Protein AF-A0A8I2FV67-F1 (afdb_monomer_lite)

Sequence (180 aa):
MTALKKFDLSVIESISKILGDTSEGFTGSEIGKLLSESRIPDPNPGITKWKRLFEALKQKQEIDDCSNNVCVFIQNAMNPARHFNKQEWFSSNRYKLNQVLSFEGLSLGEDGKLGRIQKASTLSEAAARASKLRDSLLNRNVHADVLKFCKEELLFDNYFHAVFEATKSVAEKIRRKTGL

Radius of gyration: 19.18 Å; chains: 1; bounding box: 47×25×59 Å

Foldseek 3Di:
DPFAADDDLVLQLLLLCLQLPPPLHDDLVVLVVLCVVLVFDQPPSPDRRSVSSSVRQVVVCVVVVGNVSVQVSQLSSLAVVVCVPPVVSSLVSQLSNQLSCLQSQWHQDPNSHIDGHHHDDDSLSSLLRSQSQLVVCVVVVNDVLLCVQCNRVSSVVNVVVSVVSSVVSVVVVCCVVVVD

pLDDT: mean 81.28, std 10.86, range [50.22, 93.44]

Secondary structure (DSSP, 8-state):
-PPPPPPPHHHHHHHHHHHT-TTTS--HHHHHHHHHHTT---S-TTS-HHHHHHHHHHHHHHHHSSSHHHHHHHHHHT-GGG-TT-HHHHHHHHHHHHHHHHHTTEEE-TTS-EEE-PPP-SHHHHHHHH-HHHHHHHHTT--HHHHHHTTTGGGTT-HHHHHHHHHHHHHHHHHHHHT-

Structure (mmCIF, N/CA/C/O backbone):
data_AF-A0A8I2FV67-F1
#
_entry.id   AF-A0A8I2FV67-F1
#
loop_
_atom_site.group_PDB
_atom_site.id
_atom_site.type_symbol
_atom_site.label_atom_id
_atom_site.label_alt_id
_atom_site.label_comp_id
_atom_site.label_asym_id
_atom_site.label_entity_id
_atom_site.label_seq_id
_atom_site.pdbx_PDB_ins_code
_atom_site.Cartn_x
_atom_site.Cartn_y
_atom_site.Cartn_z
_atom_site.occupancy
_atom_site.B_iso_or_equiv
_atom_site.auth_seq_id
_atom_site.auth_comp_id
_atom_site.auth_asym_id
_atom_site.auth_atom_id
_atom_site.pdbx_PDB_model_num
ATOM 1 N N . MET A 1 1 ? -9.205 -12.302 -17.567 1.00 50.22 1 MET A N 1
ATOM 2 C CA . MET A 1 1 ? -9.440 -11.412 -16.407 1.00 50.22 1 MET A CA 1
ATOM 3 C C . MET A 1 1 ? -10.201 -10.205 -16.908 1.00 50.22 1 MET A C 1
ATOM 5 O O . MET A 1 1 ? -9.776 -9.624 -17.896 1.00 50.22 1 MET A O 1
ATOM 9 N N . THR A 1 2 ? -11.331 -9.865 -16.298 1.00 61.84 2 THR A N 1
ATOM 10 C CA . THR A 1 2 ? -12.087 -8.658 -16.656 1.00 61.84 2 THR A CA 1
ATOM 11 C C . THR A 1 2 ? -11.211 -7.434 -16.399 1.00 61.84 2 THR A C 1
ATOM 13 O O . THR A 1 2 ? -10.615 -7.338 -15.327 1.00 61.84 2 THR A O 1
ATOM 16 N N . ALA A 1 3 ? -11.087 -6.532 -17.372 1.00 71.50 3 ALA A N 1
ATOM 17 C CA . ALA A 1 3 ? -10.296 -5.317 -17.211 1.00 71.50 3 ALA A CA 1
ATOM 18 C C . ALA A 1 3 ? -10.870 -4.462 -16.070 1.00 71.50 3 ALA A C 1
ATOM 20 O O . ALA A 1 3 ? -12.055 -4.120 -16.078 1.00 71.50 3 ALA A O 1
ATOM 21 N N . LEU A 1 4 ? -10.047 -4.149 -15.067 1.00 78.75 4 LEU A N 1
ATOM 22 C CA . LEU A 1 4 ? -10.392 -3.145 -14.069 1.00 78.75 4 LEU A CA 1
ATOM 23 C C . LEU A 1 4 ? -10.236 -1.753 -14.685 1.00 78.75 4 LEU A C 1
ATOM 25 O O . LEU A 1 4 ? -9.283 -1.490 -15.422 1.00 78.75 4 LEU A O 1
ATOM 29 N N . LYS A 1 5 ? -11.171 -0.855 -14.356 1.00 86.56 5 LYS A N 1
ATOM 30 C CA . LYS A 1 5 ? -11.101 0.552 -14.761 1.00 86.56 5 LYS A CA 1
ATOM 31 C C . LYS A 1 5 ? -9.766 1.147 -14.303 1.00 86.56 5 LYS A C 1
ATOM 33 O O . LYS A 1 5 ? -9.279 0.807 -13.223 1.00 86.56 5 LYS A O 1
ATOM 38 N N . LYS A 1 6 ? -9.192 2.033 -15.119 1.00 89.69 6 LYS A N 1
ATOM 39 C CA . LYS A 1 6 ? -8.024 2.834 -14.739 1.00 89.69 6 LYS A CA 1
ATOM 40 C C . LYS A 1 6 ? -8.247 3.494 -13.383 1.00 89.69 6 LYS A C 1
ATOM 42 O O . LYS A 1 6 ? -9.318 4.054 -13.145 1.00 89.69 6 LYS A O 1
ATOM 47 N N . PHE A 1 7 ? -7.231 3.425 -12.536 1.00 89.50 7 PHE A N 1
ATOM 48 C CA . PHE A 1 7 ? -7.184 4.221 -11.323 1.00 89.50 7 PHE A CA 1
ATOM 49 C C . PHE A 1 7 ? -6.936 5.677 -11.675 1.00 89.50 7 PHE A C 1
ATOM 51 O O . PHE A 1 7 ? -6.250 5.980 -12.660 1.00 89.50 7 PHE A O 1
ATOM 58 N N . ASP A 1 8 ? -7.474 6.564 -10.849 1.00 90.25 8 ASP A N 1
ATOM 59 C CA . ASP A 1 8 ? -7.114 7.973 -10.901 1.00 90.25 8 ASP A CA 1
ATOM 60 C C . ASP A 1 8 ? -5.595 8.146 -10.690 1.00 90.25 8 ASP A C 1
ATOM 62 O O . ASP A 1 8 ? -4.950 7.386 -9.959 1.00 90.25 8 ASP A O 1
ATOM 66 N N . LEU A 1 9 ? -4.998 9.151 -11.331 1.00 91.25 9 LEU A N 1
ATOM 67 C CA . LEU A 1 9 ? -3.578 9.454 -11.149 1.00 91.25 9 LEU A CA 1
ATOM 68 C C . LEU A 1 9 ? -3.262 9.815 -9.692 1.00 91.25 9 LEU A C 1
ATOM 70 O O . LEU A 1 9 ? -2.206 9.431 -9.191 1.00 91.25 9 LEU A O 1
ATOM 74 N N . SER A 1 10 ? -4.194 10.471 -8.998 1.00 91.56 10 SER A N 1
ATOM 75 C CA . SER A 1 10 ? -4.081 10.770 -7.566 1.00 91.56 10 SER A CA 1
ATOM 76 C C . SER A 1 10 ? -3.965 9.497 -6.718 1.00 91.56 10 SER A C 1
ATOM 78 O O . SER A 1 10 ? -3.138 9.430 -5.809 1.00 91.56 10 SER A O 1
ATOM 80 N N . VAL A 1 11 ? -4.715 8.446 -7.064 1.00 91.62 11 VAL A N 1
ATOM 81 C CA . VAL A 1 11 ? -4.660 7.135 -6.399 1.00 91.62 11 VAL A CA 1
ATOM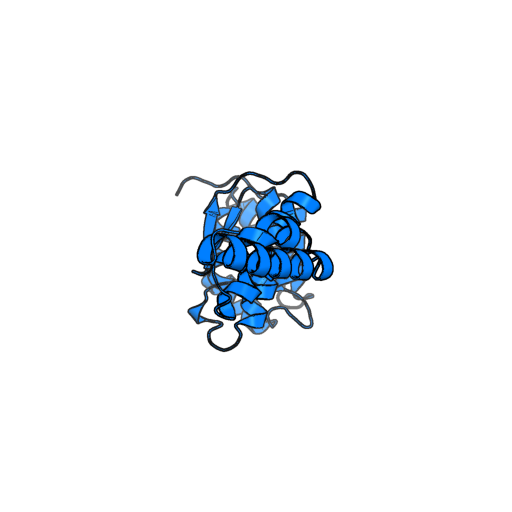 82 C C . VAL A 1 11 ? -3.296 6.476 -6.608 1.00 91.62 11 VAL A C 1
ATOM 84 O O . VAL A 1 11 ? -2.684 6.008 -5.645 1.00 91.62 11 VAL A O 1
ATOM 87 N N . ILE A 1 12 ? -2.781 6.478 -7.843 1.00 92.94 12 ILE A N 1
ATOM 88 C CA . ILE A 1 12 ? -1.453 5.919 -8.148 1.00 92.94 12 ILE A CA 1
ATOM 89 C C . ILE A 1 12 ? -0.361 6.687 -7.402 1.00 92.94 12 ILE A C 1
ATOM 91 O O . ILE A 1 12 ? 0.562 6.074 -6.859 1.00 92.94 12 ILE A O 1
ATOM 95 N N . GLU A 1 13 ? -0.463 8.014 -7.336 1.00 93.38 13 GLU A N 1
ATOM 96 C CA . GLU A 1 13 ? 0.486 8.854 -6.609 1.00 93.38 13 GLU A CA 1
ATOM 97 C C . GLU A 1 13 ? 0.485 8.534 -5.110 1.00 93.38 13 GLU A C 1
ATOM 99 O O . GLU A 1 13 ? 1.552 8.314 -4.532 1.00 93.38 13 GLU A O 1
ATOM 104 N N . SER A 1 14 ? -0.690 8.435 -4.483 1.00 93.38 14 SER A N 1
ATOM 105 C CA . SER A 1 14 ? -0.814 8.073 -3.067 1.00 93.38 14 SER A CA 1
ATOM 106 C C . SER A 1 14 ? -0.243 6.685 -2.769 1.00 93.38 14 SER A C 1
ATOM 108 O O . SER A 1 14 ? 0.527 6.540 -1.820 1.00 93.38 14 SER A O 1
ATOM 110 N N . ILE A 1 15 ? -0.542 5.677 -3.598 1.00 93.44 15 ILE A N 1
ATOM 111 C CA . ILE A 1 15 ? 0.032 4.324 -3.463 1.00 93.44 15 ILE A CA 1
ATOM 112 C C . ILE A 1 15 ? 1.559 4.376 -3.577 1.00 93.44 15 ILE A C 1
ATOM 114 O O . ILE A 1 15 ? 2.271 3.774 -2.771 1.00 93.44 15 ILE A O 1
ATOM 118 N N . SER A 1 16 ? 2.070 5.136 -4.544 1.00 93.38 16 SER A N 1
ATOM 119 C CA . SER A 1 16 ? 3.507 5.272 -4.785 1.00 93.38 16 SER A CA 1
ATOM 120 C C . SER A 1 16 ? 4.224 5.987 -3.642 1.00 93.38 16 SER A C 1
ATOM 122 O O . SER A 1 16 ? 5.345 5.615 -3.301 1.00 93.38 16 SER A O 1
ATOM 124 N N . LYS A 1 17 ? 3.584 6.980 -3.013 1.00 92.75 17 LYS A N 1
ATOM 125 C CA . LYS A 1 17 ? 4.102 7.655 -1.814 1.00 92.75 17 LYS A CA 1
ATOM 126 C C . LYS A 1 17 ? 4.140 6.727 -0.605 1.00 92.75 17 LYS A C 1
ATOM 128 O O . LYS A 1 17 ? 5.142 6.729 0.094 1.00 92.75 17 LYS A O 1
ATOM 133 N N . ILE A 1 18 ? 3.103 5.912 -0.393 1.00 91.56 18 ILE A N 1
ATOM 134 C CA . ILE A 1 18 ? 3.064 4.939 0.713 1.00 91.56 18 ILE A CA 1
ATOM 135 C C . ILE A 1 18 ? 4.183 3.905 0.547 1.00 91.56 18 ILE A C 1
ATOM 137 O O . ILE A 1 18 ? 4.999 3.716 1.443 1.00 91.56 18 ILE A O 1
ATOM 141 N N . LEU A 1 19 ? 4.261 3.267 -0.622 1.00 91.06 19 LEU A N 1
ATOM 142 C CA . LEU A 1 19 ? 5.221 2.189 -0.873 1.00 91.06 19 LEU A CA 1
ATOM 143 C C . LEU A 1 19 ? 6.651 2.692 -1.111 1.00 91.06 19 LEU A C 1
ATOM 145 O O . LEU A 1 19 ? 7.609 1.949 -0.912 1.00 91.06 19 LEU A O 1
ATOM 149 N N . GLY A 1 20 ? 6.801 3.941 -1.547 1.00 87.81 20 GLY A N 1
ATOM 150 C CA . GLY A 1 20 ? 8.078 4.603 -1.798 1.00 87.81 20 GLY A CA 1
ATOM 151 C C . GLY A 1 20 ? 8.555 5.501 -0.658 1.00 87.81 20 GLY A C 1
ATOM 152 O O . GLY A 1 20 ? 9.520 6.242 -0.868 1.00 87.81 20 GLY A O 1
ATOM 153 N N . ASP A 1 21 ? 7.904 5.465 0.509 1.00 90.19 21 ASP A N 1
ATOM 154 C CA . ASP A 1 21 ? 8.265 6.280 1.671 1.00 90.19 21 ASP A CA 1
ATOM 155 C C . ASP A 1 21 ? 9.725 6.050 2.097 1.00 90.19 21 ASP A C 1
ATOM 157 O O . ASP A 1 21 ? 10.280 4.954 1.963 1.00 90.19 21 ASP A O 1
ATOM 161 N N . THR A 1 22 ? 10.393 7.100 2.570 1.00 76.00 22 THR A N 1
ATOM 162 C CA . THR A 1 22 ? 11.821 7.055 2.908 1.00 76.00 22 THR A CA 1
ATOM 163 C C . THR A 1 22 ? 12.108 6.148 4.101 1.00 76.00 22 THR A C 1
ATOM 165 O O . THR A 1 22 ? 13.089 5.407 4.048 1.00 76.00 22 THR A O 1
ATOM 168 N N . SER A 1 23 ? 11.251 6.177 5.121 1.00 75.44 23 SER A N 1
ATOM 169 C CA . SER A 1 23 ? 11.458 5.492 6.401 1.00 75.44 23 SER A CA 1
ATOM 170 C C . SER A 1 23 ? 10.673 4.186 6.489 1.00 75.44 23 SER A C 1
ATOM 172 O O . SER A 1 23 ? 11.169 3.201 7.028 1.00 75.44 23 SER A O 1
ATOM 174 N N . GLU A 1 24 ? 9.457 4.167 5.940 1.00 79.19 24 GLU A N 1
ATOM 175 C CA . GLU A 1 24 ? 8.523 3.042 6.053 1.00 79.19 24 GLU A CA 1
ATOM 176 C C . GLU A 1 24 ? 8.188 2.386 4.704 1.00 79.19 24 GLU A C 1
ATOM 178 O O . GLU A 1 24 ? 7.341 1.497 4.659 1.00 79.19 24 GLU A O 1
ATOM 183 N N . GLY A 1 25 ? 8.828 2.791 3.606 1.00 84.12 25 GLY A N 1
ATOM 184 C CA . GLY A 1 25 ? 8.622 2.213 2.276 1.00 84.12 25 GLY A CA 1
ATOM 185 C C . GLY A 1 25 ? 9.689 1.193 1.878 1.00 84.12 25 GLY A C 1
ATOM 186 O O . GLY A 1 25 ? 10.645 0.925 2.606 1.00 84.12 25 GLY A O 1
ATOM 187 N N . PHE A 1 26 ? 9.555 0.650 0.671 1.00 87.56 26 PHE A N 1
ATOM 188 C CA . PHE A 1 26 ? 10.565 -0.217 0.072 1.00 87.56 26 PHE A CA 1
ATOM 189 C C . PHE A 1 26 ? 11.870 0.536 -0.200 1.00 87.56 26 PHE A C 1
ATOM 191 O O . PHE A 1 26 ? 11.906 1.755 -0.417 1.00 87.56 26 PHE A O 1
ATOM 198 N N . THR A 1 27 ? 12.971 -0.204 -0.223 1.00 88.06 27 THR A N 1
ATOM 199 C CA . THR A 1 27 ? 14.267 0.280 -0.707 1.00 88.06 27 THR A CA 1
ATOM 200 C C . THR A 1 27 ? 14.272 0.398 -2.234 1.00 88.06 27 THR A C 1
ATOM 202 O O . THR A 1 27 ? 13.470 -0.221 -2.935 1.00 88.06 27 THR A O 1
ATOM 205 N N . GLY A 1 28 ? 15.205 1.179 -2.788 1.00 85.19 28 GLY A N 1
ATOM 206 C CA . GLY A 1 28 ? 15.322 1.343 -4.244 1.00 85.19 28 GLY A CA 1
ATOM 207 C C . GLY A 1 28 ? 15.582 0.027 -4.994 1.00 85.19 28 GLY A C 1
ATOM 208 O O . GLY A 1 28 ? 15.104 -0.141 -6.117 1.00 85.19 28 GLY A O 1
ATOM 209 N N . SER A 1 29 ? 16.294 -0.914 -4.369 1.00 86.88 29 SER A N 1
ATOM 210 C CA . SER A 1 29 ? 16.551 -2.248 -4.925 1.00 86.88 29 SER A CA 1
ATOM 211 C C . SER A 1 29 ? 15.307 -3.140 -4.878 1.00 86.88 29 SER A C 1
ATOM 213 O O . SER A 1 29 ? 15.005 -3.823 -5.856 1.00 86.88 29 SER A O 1
ATOM 215 N N . GLU A 1 30 ? 14.550 -3.105 -3.776 1.00 89.38 30 GLU A N 1
ATOM 216 C CA . GLU A 1 30 ? 13.280 -3.837 -3.652 1.00 89.38 30 GLU A CA 1
ATOM 217 C C . GLU A 1 30 ? 12.239 -3.339 -4.657 1.00 89.38 30 GLU A C 1
ATOM 219 O O . GLU A 1 30 ? 11.563 -4.155 -5.279 1.00 89.38 30 GLU A O 1
ATOM 224 N N . ILE A 1 31 ? 12.159 -2.022 -4.879 1.00 89.38 31 ILE A N 1
ATOM 225 C CA . ILE A 1 31 ? 11.284 -1.422 -5.896 1.00 89.38 31 ILE A CA 1
ATOM 226 C C . ILE A 1 31 ? 11.609 -1.978 -7.284 1.00 89.38 31 ILE A C 1
ATOM 228 O O . ILE A 1 31 ? 10.709 -2.456 -7.971 1.00 89.38 31 ILE A O 1
ATOM 232 N N . GLY A 1 32 ? 12.886 -1.979 -7.678 1.00 87.81 32 GLY A N 1
ATOM 233 C CA . GLY A 1 32 ? 13.300 -2.522 -8.976 1.00 87.81 32 GLY A CA 1
ATOM 234 C C . GLY A 1 32 ? 12.940 -4.001 -9.134 1.00 87.81 32 GLY A C 1
ATOM 235 O O . GLY A 1 32 ? 12.402 -4.405 -10.166 1.00 87.81 32 GLY A O 1
ATOM 236 N N . LYS A 1 33 ? 13.156 -4.801 -8.082 1.00 90.12 33 LYS A N 1
ATOM 237 C CA . LYS A 1 33 ? 12.778 -6.220 -8.067 1.00 90.12 33 LYS A CA 1
ATOM 238 C C . LYS A 1 33 ? 11.265 -6.407 -8.228 1.00 90.12 33 LYS A C 1
ATOM 240 O O . LYS A 1 33 ? 10.843 -7.201 -9.063 1.00 90.12 33 LYS A O 1
ATOM 245 N N . LEU A 1 34 ? 10.452 -5.664 -7.476 1.00 91.19 34 LEU A N 1
ATOM 246 C CA . LEU A 1 34 ? 8.987 -5.756 -7.519 1.00 91.19 34 LEU A CA 1
ATOM 247 C C . LEU A 1 34 ? 8.404 -5.314 -8.869 1.00 91.19 34 LEU A C 1
ATOM 249 O O . LEU A 1 34 ? 7.474 -5.951 -9.371 1.00 91.19 34 LEU A O 1
ATOM 253 N N . LEU A 1 35 ? 8.950 -4.250 -9.466 1.00 90.75 35 LEU A N 1
ATOM 254 C CA . LEU A 1 35 ? 8.566 -3.793 -10.805 1.00 90.75 35 LEU A CA 1
ATOM 255 C C . LEU A 1 35 ? 8.874 -4.871 -11.851 1.00 90.75 35 LEU A C 1
ATOM 257 O O . LEU A 1 35 ? 7.989 -5.247 -12.622 1.00 90.75 35 LEU A O 1
ATOM 261 N N . SER A 1 36 ? 10.076 -5.456 -11.800 1.00 89.88 36 SER A N 1
ATOM 262 C CA . SER A 1 36 ? 10.476 -6.556 -12.683 1.00 89.88 36 SER A CA 1
ATOM 263 C C . SER A 1 36 ? 9.577 -7.789 -12.530 1.00 89.88 36 SER A C 1
ATOM 265 O O . SER A 1 36 ? 9.117 -8.343 -13.528 1.00 89.88 36 SER A O 1
ATOM 267 N N . GLU A 1 37 ? 9.291 -8.217 -11.298 1.00 88.69 37 GLU A N 1
ATOM 268 C CA . GLU A 1 37 ? 8.403 -9.358 -11.008 1.00 88.69 37 GLU A CA 1
ATOM 269 C C . GLU A 1 37 ? 6.968 -9.117 -11.498 1.00 88.69 37 GLU A C 1
ATOM 271 O O . GLU A 1 37 ? 6.277 -10.051 -11.905 1.00 88.69 37 GLU A O 1
ATOM 276 N N . SER A 1 38 ? 6.536 -7.855 -11.511 1.00 88.12 38 SER A N 1
ATOM 277 C CA . SER A 1 38 ? 5.208 -7.438 -11.974 1.00 88.12 38 SER A CA 1
ATOM 278 C C . SER A 1 38 ? 5.171 -7.097 -13.470 1.00 88.12 38 SER A C 1
ATOM 280 O O . SER A 1 38 ? 4.138 -6.650 -13.965 1.00 88.12 38 SER A O 1
ATOM 282 N N . ARG A 1 39 ? 6.275 -7.316 -14.205 1.00 87.50 39 ARG A N 1
ATOM 283 C CA . ARG A 1 39 ? 6.433 -6.985 -15.637 1.00 87.50 39 ARG A CA 1
ATOM 284 C C . ARG A 1 39 ? 6.148 -5.510 -15.948 1.00 87.50 39 ARG A C 1
ATOM 286 O O . ARG A 1 39 ? 5.570 -5.180 -16.987 1.00 87.50 39 ARG A O 1
ATOM 293 N N . ILE A 1 40 ? 6.540 -4.629 -15.034 1.00 89.88 40 ILE A N 1
ATOM 294 C CA . ILE A 1 40 ? 6.412 -3.179 -15.165 1.00 89.88 40 ILE A CA 1
ATOM 295 C C . ILE A 1 40 ? 7.797 -2.617 -15.501 1.00 89.88 40 ILE A C 1
ATOM 297 O O . ILE A 1 40 ? 8.729 -2.827 -14.722 1.00 89.88 40 ILE A O 1
ATOM 301 N N . PRO A 1 41 ? 7.960 -1.935 -16.649 1.00 87.56 41 PRO A N 1
ATOM 302 C CA . PRO A 1 41 ? 9.204 -1.251 -16.973 1.00 87.56 41 PRO A CA 1
ATOM 303 C C . PRO A 1 41 ? 9.545 -0.200 -15.919 1.00 87.56 41 PRO A C 1
ATOM 305 O O . PRO A 1 41 ? 8.664 0.470 -15.385 1.00 87.56 41 PRO A O 1
ATOM 308 N N . ASP A 1 42 ? 10.833 -0.044 -15.648 1.00 85.69 42 ASP A N 1
ATOM 309 C CA . ASP A 1 42 ? 11.351 0.944 -14.712 1.00 85.69 42 ASP A CA 1
ATOM 310 C C . ASP A 1 42 ? 12.073 2.049 -15.496 1.00 85.69 42 ASP A C 1
ATOM 312 O O . ASP A 1 42 ? 13.249 1.893 -15.831 1.00 85.69 42 ASP A O 1
ATOM 316 N N . PRO A 1 43 ? 11.364 3.130 -15.873 1.00 75.62 43 PRO A N 1
ATOM 317 C CA . PRO A 1 43 ? 11.879 4.113 -16.821 1.00 75.62 43 PRO A CA 1
ATOM 318 C C . PRO A 1 43 ? 12.998 4.969 -16.226 1.00 75.62 43 PRO A C 1
ATOM 320 O O . PRO A 1 43 ? 13.889 5.394 -16.952 1.00 75.62 43 PRO A O 1
ATOM 323 N N . ASN A 1 44 ? 12.964 5.210 -14.911 1.00 77.19 44 ASN A N 1
ATOM 324 C CA . ASN A 1 44 ? 13.856 6.147 -14.235 1.00 77.19 44 ASN A CA 1
ATOM 325 C C . ASN A 1 44 ? 14.355 5.584 -12.890 1.00 77.19 44 ASN A C 1
ATOM 327 O O . ASN A 1 44 ? 13.889 5.995 -11.825 1.00 77.19 44 ASN A O 1
ATOM 331 N N . PRO A 1 45 ? 15.359 4.687 -12.887 1.00 71.31 45 PRO A N 1
ATOM 332 C CA . PRO A 1 45 ? 15.855 4.076 -11.653 1.00 71.31 45 PRO A CA 1
ATOM 333 C C . PRO A 1 45 ? 16.510 5.060 -10.667 1.00 71.31 45 PRO A C 1
ATOM 335 O O . PRO A 1 45 ? 16.588 4.765 -9.473 1.00 71.31 45 PRO A O 1
ATOM 338 N N . GLY A 1 46 ? 16.982 6.211 -11.164 1.00 71.81 46 GLY A N 1
ATOM 339 C CA . GLY A 1 46 ? 17.769 7.200 -10.415 1.00 71.81 46 GLY A CA 1
ATOM 340 C C . GLY A 1 46 ? 16.977 8.324 -9.737 1.00 71.81 46 GLY A C 1
ATOM 341 O O . GLY A 1 46 ? 17.582 9.148 -9.054 1.00 71.81 46 GLY A O 1
ATOM 342 N N . ILE A 1 47 ? 15.653 8.392 -9.910 1.00 82.19 47 ILE A N 1
ATOM 343 C CA . ILE A 1 47 ? 14.824 9.417 -9.251 1.00 82.19 47 ILE A CA 1
ATOM 344 C C . ILE A 1 47 ? 14.340 8.952 -7.871 1.00 82.19 47 ILE A C 1
ATOM 346 O O . ILE A 1 47 ? 14.509 7.802 -7.467 1.00 82.19 47 ILE A O 1
ATOM 350 N N . THR A 1 48 ? 13.706 9.858 -7.122 1.00 85.50 48 THR A N 1
ATOM 351 C CA . THR A 1 48 ? 13.134 9.545 -5.804 1.00 85.50 48 THR A CA 1
ATOM 352 C C . THR A 1 48 ? 12.168 8.358 -5.878 1.00 85.50 48 THR A C 1
ATOM 354 O O . THR A 1 48 ? 11.301 8.330 -6.752 1.00 85.50 48 THR A O 1
ATOM 357 N N . LYS A 1 49 ? 12.268 7.433 -4.914 1.00 90.69 49 LYS A N 1
ATOM 358 C CA . LYS A 1 49 ? 11.533 6.154 -4.847 1.00 90.69 49 LYS A CA 1
ATOM 359 C C . LYS A 1 49 ? 10.047 6.246 -5.219 1.00 90.69 49 LYS A C 1
ATOM 361 O O . LYS A 1 49 ? 9.584 5.492 -6.070 1.00 90.69 49 LYS A O 1
ATOM 366 N N . TRP A 1 50 ? 9.308 7.188 -4.631 1.00 89.56 50 TRP A N 1
ATOM 367 C CA . TRP A 1 50 ? 7.879 7.346 -4.918 1.00 89.56 50 TRP A CA 1
ATOM 368 C C . TRP A 1 50 ? 7.600 7.863 -6.339 1.00 89.56 50 TRP A C 1
ATOM 370 O O . TRP A 1 50 ? 6.654 7.404 -6.967 1.00 89.56 50 TRP A O 1
ATOM 380 N N . LYS A 1 51 ? 8.427 8.770 -6.884 1.00 89.81 51 LYS A N 1
ATOM 381 C CA . LYS A 1 51 ? 8.282 9.243 -8.275 1.00 89.81 51 LYS A CA 1
ATOM 382 C C . LYS A 1 51 ? 8.583 8.128 -9.270 1.00 89.81 51 LYS A C 1
ATOM 384 O O . LYS A 1 51 ? 7.859 7.980 -10.244 1.00 89.81 51 LYS A O 1
ATOM 389 N N . ARG A 1 52 ? 9.600 7.310 -8.977 1.00 90.69 52 ARG A N 1
ATOM 390 C CA . ARG A 1 52 ? 9.958 6.125 -9.769 1.00 90.69 52 ARG A CA 1
ATOM 391 C C . ARG A 1 52 ? 8.786 5.151 -9.865 1.00 90.69 52 ARG A C 1
ATOM 393 O O . ARG A 1 52 ? 8.421 4.743 -10.962 1.00 90.69 52 ARG A O 1
ATOM 400 N N . LEU A 1 53 ? 8.156 4.835 -8.730 1.00 91.50 53 LEU A N 1
ATOM 401 C CA . LEU A 1 53 ? 6.944 4.011 -8.696 1.00 91.50 53 LEU A CA 1
ATOM 402 C C . LEU A 1 53 ? 5.783 4.662 -9.454 1.00 91.50 53 LEU A C 1
ATOM 404 O O . LEU A 1 53 ? 5.137 3.995 -10.257 1.00 91.50 53 LEU A O 1
ATOM 408 N N . PHE A 1 54 ? 5.546 5.956 -9.240 1.00 92.75 54 PHE A N 1
ATOM 409 C CA . PHE A 1 54 ? 4.455 6.675 -9.891 1.00 92.75 54 PHE A CA 1
ATOM 410 C C . PHE A 1 54 ? 4.580 6.647 -11.416 1.00 92.75 54 PHE A C 1
ATOM 412 O O . PHE A 1 54 ? 3.623 6.287 -12.096 1.00 92.75 54 PHE A O 1
ATOM 419 N N . GLU A 1 55 ? 5.754 6.973 -11.956 1.00 91.69 55 GLU A N 1
ATOM 420 C CA . GLU A 1 55 ? 5.995 6.977 -13.400 1.00 91.69 55 GLU A CA 1
ATOM 421 C C . GLU A 1 55 ? 5.868 5.576 -14.004 1.00 91.69 55 GLU A C 1
ATOM 423 O O . GLU A 1 55 ? 5.196 5.418 -15.023 1.00 91.69 55 GLU A O 1
ATOM 428 N N . ALA A 1 56 ? 6.440 4.558 -13.353 1.00 92.06 56 ALA A N 1
ATOM 429 C CA . ALA A 1 56 ? 6.359 3.171 -13.807 1.00 92.06 56 ALA A CA 1
ATOM 430 C C . ALA A 1 56 ? 4.905 2.662 -13.850 1.00 92.06 56 ALA A C 1
ATOM 432 O O . ALA A 1 56 ? 4.453 2.115 -14.860 1.00 92.06 56 ALA A O 1
ATOM 433 N N . LEU A 1 57 ? 4.141 2.883 -12.773 1.00 91.94 57 LEU A N 1
ATOM 434 C CA . LEU A 1 57 ? 2.742 2.458 -12.672 1.00 91.94 57 LEU A CA 1
ATOM 435 C C . LEU A 1 57 ? 1.831 3.246 -13.621 1.00 91.94 57 LEU A C 1
ATOM 437 O O . LEU A 1 57 ? 0.962 2.651 -14.261 1.00 91.94 57 LEU A O 1
ATOM 441 N N . LYS A 1 58 ? 2.046 4.562 -13.746 1.00 92.81 58 LYS A N 1
ATOM 442 C CA . LYS A 1 58 ? 1.306 5.429 -14.670 1.00 92.81 58 LYS A CA 1
ATOM 443 C C . LYS A 1 58 ? 1.505 4.984 -16.116 1.00 92.81 58 LYS A C 1
ATOM 445 O O . LYS A 1 58 ? 0.517 4.715 -16.794 1.00 92.81 58 LYS A O 1
ATOM 450 N N . GLN A 1 59 ? 2.756 4.864 -16.571 1.00 91.62 59 GLN A N 1
ATOM 451 C CA . GLN A 1 59 ? 3.061 4.458 -17.948 1.00 91.62 59 GLN A CA 1
ATOM 452 C C . GLN A 1 59 ? 2.458 3.091 -18.261 1.00 91.62 59 GLN A C 1
ATOM 454 O O . GLN A 1 59 ? 1.853 2.897 -19.313 1.00 91.62 59 GLN A O 1
ATOM 459 N N . LYS A 1 60 ? 2.566 2.143 -17.323 1.00 90.69 60 LYS A N 1
ATOM 460 C CA . LYS A 1 60 ? 2.015 0.805 -17.520 1.00 90.69 60 LYS A CA 1
ATOM 461 C C . LYS A 1 60 ? 0.489 0.817 -17.625 1.00 90.69 60 LYS A C 1
ATOM 463 O O . LYS A 1 60 ? -0.054 0.203 -18.537 1.00 90.69 60 LYS A O 1
ATOM 468 N N . GLN A 1 61 ? -0.196 1.566 -16.761 1.00 91.31 61 GLN A N 1
ATOM 469 C CA . GLN A 1 61 ? -1.651 1.730 -16.839 1.00 91.31 61 GLN A CA 1
ATOM 470 C C . GLN A 1 61 ? -2.102 2.426 -18.136 1.00 91.31 61 GLN A C 1
ATOM 472 O O . GLN A 1 61 ? -3.160 2.095 -18.672 1.00 91.31 61 GLN A O 1
ATOM 477 N N . GLU A 1 62 ? -1.337 3.401 -18.630 1.00 89.81 62 GLU A N 1
ATOM 478 C CA . GLU A 1 62 ? -1.625 4.081 -19.898 1.00 89.81 62 GLU A CA 1
ATOM 479 C C . GLU A 1 62 ? -1.495 3.127 -21.091 1.00 89.81 62 GLU A C 1
ATOM 481 O O . GLU A 1 62 ? -2.382 3.118 -21.941 1.00 89.81 62 GLU A O 1
ATOM 486 N N . ILE A 1 63 ? -0.453 2.287 -21.112 1.00 88.25 63 ILE A N 1
ATOM 487 C CA . ILE A 1 63 ? -0.215 1.285 -22.165 1.00 88.25 63 ILE A CA 1
ATOM 488 C C . ILE A 1 63 ? -1.284 0.187 -22.154 1.00 88.25 63 ILE A C 1
ATOM 490 O O . ILE A 1 63 ? -1.791 -0.192 -23.206 1.00 88.25 63 ILE A O 1
ATOM 494 N N . ASP A 1 64 ? -1.617 -0.346 -20.977 1.00 86.12 64 ASP A N 1
ATOM 495 C CA . ASP A 1 64 ? -2.525 -1.495 -20.860 1.00 86.12 64 ASP A CA 1
ATOM 496 C C . ASP A 1 64 ? -4.011 -1.103 -20.843 1.00 86.12 64 ASP A C 1
ATOM 498 O O . ASP A 1 64 ? -4.879 -1.971 -20.741 1.00 86.12 64 ASP A O 1
ATOM 502 N N . ASP A 1 65 ? -4.302 0.199 -20.857 1.00 86.44 65 ASP A N 1
ATOM 503 C CA . ASP A 1 65 ? -5.636 0.794 -20.722 1.00 86.44 65 ASP A CA 1
ATOM 504 C C . ASP A 1 65 ? -6.426 0.334 -19.468 1.00 86.44 65 ASP A C 1
ATOM 506 O O . ASP A 1 65 ? -7.638 0.518 -19.369 1.00 86.44 65 ASP A O 1
ATOM 510 N N . CYS A 1 66 ? -5.756 -0.249 -18.466 1.00 89.00 66 CYS A N 1
ATOM 511 C CA . CYS A 1 66 ? -6.387 -0.843 -17.283 1.00 89.00 66 CYS A CA 1
ATOM 512 C C . CYS A 1 66 ? -5.478 -0.831 -16.042 1.00 89.00 66 CYS A C 1
ATOM 514 O O . CYS A 1 66 ? -4.255 -0.750 -16.138 1.00 89.00 66 CYS A O 1
ATOM 516 N N . SER A 1 67 ? -6.071 -0.967 -14.851 1.00 87.88 67 SER A N 1
ATOM 517 C CA . SER A 1 67 ? -5.345 -0.976 -13.563 1.00 87.88 67 SER A CA 1
ATOM 518 C C . SER A 1 67 ? -4.903 -2.373 -13.099 1.00 87.88 67 SER A C 1
ATOM 520 O O . SER A 1 67 ? -4.409 -2.539 -11.982 1.00 87.88 67 SER A O 1
ATOM 522 N N . ASN A 1 68 ? -5.043 -3.402 -13.943 1.00 88.88 68 ASN A N 1
ATOM 523 C CA . ASN A 1 68 ? -4.744 -4.790 -13.574 1.00 88.88 68 ASN A CA 1
ATOM 524 C C . ASN A 1 68 ? -3.285 -4.980 -13.135 1.00 88.88 68 ASN A C 1
ATOM 526 O O . ASN A 1 68 ? -3.029 -5.632 -12.127 1.00 88.88 68 ASN A O 1
ATOM 530 N N . ASN A 1 69 ? -2.331 -4.380 -13.850 1.00 89.00 69 ASN A N 1
ATOM 531 C CA . ASN A 1 69 ? -0.915 -4.508 -13.498 1.00 89.00 69 ASN A CA 1
ATOM 532 C C . ASN A 1 69 ? -0.553 -3.726 -12.233 1.00 89.00 69 ASN A C 1
ATOM 534 O O . ASN A 1 69 ? 0.277 -4.184 -11.453 1.00 89.00 69 ASN A O 1
ATOM 538 N N . VAL A 1 70 ? -1.245 -2.615 -11.963 1.00 90.19 70 VAL A N 1
ATOM 539 C CA . VAL A 1 70 ? -1.129 -1.902 -10.683 1.00 90.19 70 VAL A CA 1
ATOM 540 C C . VAL A 1 70 ? -1.635 -2.789 -9.541 1.00 90.19 70 VAL A C 1
ATOM 542 O O . VAL A 1 70 ? -0.972 -2.923 -8.517 1.00 90.19 70 VAL A O 1
ATOM 545 N N . CYS A 1 71 ? -2.766 -3.471 -9.735 1.00 90.94 71 CYS A N 1
ATOM 546 C CA . CYS A 1 71 ? -3.303 -4.425 -8.764 1.00 90.94 71 CYS A CA 1
ATOM 547 C C . CYS A 1 71 ? -2.340 -5.590 -8.496 1.00 90.94 71 CYS A C 1
ATOM 549 O O . CYS A 1 71 ? -2.106 -5.934 -7.339 1.00 90.94 71 CYS A O 1
ATOM 551 N N . VAL A 1 72 ? -1.760 -6.177 -9.548 1.00 91.25 72 VAL A N 1
ATOM 552 C CA . VAL A 1 72 ? -0.759 -7.251 -9.430 1.00 91.25 72 VAL A CA 1
ATOM 553 C C . VAL A 1 72 ? 0.480 -6.759 -8.687 1.00 91.25 72 VAL A C 1
ATOM 555 O O . VAL A 1 72 ? 0.961 -7.445 -7.788 1.00 91.25 72 VAL A O 1
ATOM 558 N N . PHE A 1 73 ? 0.957 -5.552 -8.997 1.00 93.44 73 PHE A N 1
ATOM 559 C CA . PHE A 1 73 ? 2.077 -4.944 -8.287 1.00 93.44 73 PHE A CA 1
ATOM 560 C C . PHE A 1 73 ? 1.796 -4.803 -6.787 1.00 93.44 73 PHE A C 1
ATOM 562 O O . PHE A 1 73 ? 2.629 -5.201 -5.975 1.00 93.44 73 PHE A O 1
ATOM 569 N N . ILE A 1 74 ? 0.613 -4.310 -6.405 1.00 92.44 74 ILE A N 1
ATOM 570 C CA . ILE A 1 74 ? 0.221 -4.171 -4.993 1.00 92.44 74 ILE A CA 1
ATOM 571 C C . ILE A 1 74 ? 0.172 -5.535 -4.296 1.00 92.44 74 ILE A C 1
ATOM 573 O O . ILE A 1 74 ? 0.697 -5.662 -3.194 1.00 92.44 74 ILE A O 1
ATOM 577 N N . GLN A 1 75 ? -0.407 -6.560 -4.929 1.00 92.81 75 GLN A N 1
ATOM 578 C CA . GLN A 1 75 ? -0.460 -7.914 -4.357 1.00 92.81 75 GLN A CA 1
ATOM 579 C C . GLN A 1 75 ? 0.937 -8.534 -4.204 1.00 92.81 75 GLN A C 1
ATOM 581 O O . GLN A 1 75 ? 1.224 -9.182 -3.201 1.00 92.81 75 GLN A O 1
ATOM 586 N N . ASN A 1 76 ? 1.835 -8.300 -5.165 1.00 91.38 76 ASN A N 1
ATOM 587 C CA . ASN A 1 76 ? 3.222 -8.760 -5.091 1.00 91.38 76 ASN A CA 1
ATOM 588 C C . ASN A 1 76 ? 4.004 -8.040 -3.985 1.00 91.38 76 ASN A C 1
ATOM 590 O O . ASN A 1 76 ? 4.729 -8.680 -3.219 1.00 91.38 76 ASN A O 1
ATOM 594 N N . ALA A 1 77 ? 3.838 -6.720 -3.891 1.00 91.19 77 ALA A N 1
ATOM 595 C CA . ALA A 1 77 ? 4.444 -5.884 -2.864 1.00 91.19 77 ALA A CA 1
ATOM 596 C C . ALA A 1 77 ? 3.964 -6.283 -1.461 1.00 91.19 77 ALA A C 1
ATOM 598 O O . ALA A 1 77 ? 4.765 -6.429 -0.536 1.00 91.19 77 ALA A O 1
ATOM 599 N N . MET A 1 78 ? 2.665 -6.529 -1.320 1.00 91.44 78 MET A N 1
ATOM 600 C CA . MET A 1 78 ? 2.012 -6.883 -0.063 1.00 91.44 78 MET A CA 1
ATOM 601 C C . MET A 1 78 ? 1.765 -8.389 0.070 1.00 91.44 78 MET A C 1
ATOM 603 O O . MET A 1 78 ? 0.772 -8.813 0.654 1.00 91.44 78 MET A O 1
ATOM 607 N N . ASN A 1 79 ? 2.668 -9.220 -0.448 1.00 91.44 79 ASN A N 1
ATOM 608 C CA . ASN A 1 79 ? 2.597 -10.659 -0.224 1.00 91.44 79 ASN A CA 1
ATOM 609 C C . ASN A 1 79 ? 3.055 -10.986 1.216 1.00 91.44 79 ASN A C 1
ATOM 611 O O . ASN A 1 79 ? 4.217 -10.715 1.540 1.00 91.44 79 ASN A O 1
ATOM 615 N N . PRO A 1 80 ? 2.215 -11.603 2.072 1.00 86.62 80 PRO A N 1
ATOM 616 C CA . PRO A 1 80 ? 2.552 -11.878 3.472 1.00 86.62 80 PRO A CA 1
ATOM 617 C C . PRO A 1 80 ? 3.829 -12.705 3.647 1.00 86.62 80 PRO A C 1
ATOM 619 O O . PRO A 1 80 ? 4.588 -12.480 4.587 1.00 86.62 80 PRO A O 1
ATOM 622 N N . ALA A 1 81 ? 4.134 -13.604 2.702 1.00 88.38 81 ALA A N 1
ATOM 623 C CA . ALA A 1 81 ? 5.337 -14.433 2.752 1.00 88.38 81 ALA A CA 1
ATOM 624 C C . ALA A 1 81 ? 6.639 -13.611 2.700 1.00 88.38 81 ALA A C 1
ATOM 626 O O . ALA A 1 81 ? 7.673 -14.064 3.186 1.00 88.38 81 ALA A O 1
ATOM 627 N N . ARG A 1 82 ? 6.600 -12.389 2.147 1.00 85.44 82 ARG A N 1
ATOM 628 C CA . ARG A 1 82 ? 7.748 -11.465 2.116 1.00 85.44 82 ARG A CA 1
ATOM 629 C C . ARG A 1 82 ? 7.962 -10.732 3.439 1.00 85.44 82 ARG A C 1
ATOM 631 O O . ARG A 1 82 ? 9.041 -10.191 3.657 1.00 85.44 82 ARG A O 1
ATOM 638 N N . HIS A 1 83 ? 6.953 -10.728 4.308 1.00 84.81 83 HIS A N 1
ATOM 639 C CA . HIS A 1 83 ? 6.882 -9.878 5.498 1.00 84.81 83 HIS A CA 1
ATOM 640 C C . HIS A 1 83 ? 6.699 -10.678 6.794 1.00 84.81 83 HIS A C 1
ATOM 642 O O . HIS A 1 83 ? 6.242 -10.126 7.791 1.00 84.81 83 HIS A O 1
ATOM 648 N N . PHE A 1 84 ? 7.090 -11.959 6.812 1.00 78.75 84 PHE A N 1
ATOM 649 C CA . PHE A 1 84 ? 6.880 -12.870 7.950 1.00 78.75 84 PHE A CA 1
ATOM 650 C C . PHE A 1 84 ? 7.463 -12.366 9.286 1.00 78.75 84 PHE A C 1
ATOM 652 O O . PHE A 1 84 ? 6.952 -12.700 10.349 1.00 78.75 84 PHE A O 1
ATOM 659 N N . ASN A 1 85 ? 8.526 -11.559 9.243 1.00 80.75 85 ASN A N 1
ATOM 660 C CA . ASN A 1 85 ? 9.178 -10.956 10.410 1.00 80.75 85 ASN A CA 1
ATOM 661 C C . ASN A 1 85 ? 8.859 -9.459 10.587 1.00 80.75 85 ASN A C 1
ATOM 663 O O . ASN A 1 85 ? 9.424 -8.811 11.464 1.00 80.75 85 ASN A O 1
ATOM 667 N N . LYS A 1 86 ? 7.975 -8.898 9.754 1.00 81.38 86 LYS A N 1
ATOM 668 C CA . LYS A 1 86 ? 7.632 -7.468 9.701 1.00 81.38 86 LYS A CA 1
ATOM 669 C C . LYS A 1 86 ? 6.114 -7.256 9.791 1.00 81.38 86 LYS A C 1
ATOM 671 O O . LYS A 1 86 ? 5.536 -6.479 9.034 1.00 81.38 86 LYS A O 1
ATOM 676 N N . GLN A 1 87 ? 5.463 -7.933 10.738 1.00 77.88 87 GLN A N 1
ATOM 677 C CA . GLN A 1 87 ? 4.002 -7.914 10.892 1.00 77.88 87 GLN A CA 1
ATOM 678 C C . GLN A 1 87 ? 3.434 -6.500 11.113 1.00 77.88 87 GLN A C 1
ATOM 680 O O . GLN A 1 87 ? 2.420 -6.136 10.519 1.00 77.88 87 GLN A O 1
ATOM 685 N N . GLU A 1 88 ? 4.098 -5.677 11.930 1.00 78.00 88 GLU A N 1
ATOM 686 C CA . GLU A 1 88 ? 3.665 -4.296 12.190 1.00 78.00 88 GLU A CA 1
ATOM 687 C C . GLU A 1 88 ? 3.759 -3.420 10.939 1.00 78.00 88 GLU A C 1
ATOM 689 O O . GLU A 1 88 ? 2.832 -2.670 10.626 1.00 78.00 88 GLU A O 1
ATOM 694 N N . TRP A 1 89 ? 4.850 -3.561 10.183 1.00 85.88 89 TRP A N 1
ATOM 695 C CA . TRP A 1 89 ? 5.037 -2.871 8.910 1.00 85.88 89 TRP A CA 1
ATOM 696 C C . TRP A 1 89 ? 3.954 -3.275 7.906 1.00 85.88 89 TRP A C 1
ATOM 698 O O . TRP A 1 89 ? 3.363 -2.406 7.262 1.00 85.88 89 TRP A O 1
ATOM 708 N N . PHE A 1 90 ? 3.657 -4.578 7.815 1.00 86.00 90 PHE A N 1
ATOM 709 C CA . PHE A 1 90 ? 2.623 -5.113 6.933 1.00 86.00 90 PHE A CA 1
ATOM 710 C C . PHE A 1 90 ? 1.245 -4.554 7.288 1.00 86.00 90 PHE A C 1
ATOM 712 O O . PHE A 1 90 ? 0.564 -4.012 6.420 1.00 86.00 90 PHE A O 1
ATOM 719 N N . SER A 1 91 ? 0.859 -4.615 8.565 1.00 82.00 91 SER A N 1
ATOM 720 C CA . SER A 1 91 ? -0.425 -4.089 9.038 1.00 82.00 91 SER A CA 1
ATOM 721 C C . SER A 1 91 ? -0.541 -2.576 8.813 1.00 82.00 91 SER A C 1
ATOM 723 O O . SER A 1 91 ? -1.558 -2.100 8.308 1.00 82.00 91 SER A O 1
ATOM 725 N N . SER A 1 92 ? 0.519 -1.812 9.100 1.00 83.81 92 SER A N 1
ATOM 726 C CA . SER A 1 92 ? 0.534 -0.355 8.912 1.00 83.81 92 SER A CA 1
ATOM 727 C C . SER A 1 92 ? 0.417 0.043 7.436 1.00 83.81 92 SER A C 1
ATOM 729 O O . SER A 1 92 ? -0.395 0.902 7.087 1.00 83.81 92 SER A O 1
ATOM 731 N N . ASN A 1 93 ? 1.174 -0.602 6.544 1.00 88.12 93 ASN A N 1
ATOM 732 C CA . ASN A 1 93 ? 1.102 -0.319 5.109 1.00 88.12 93 ASN A CA 1
ATOM 733 C C . ASN A 1 93 ? -0.215 -0.798 4.498 1.00 88.12 93 ASN A C 1
ATOM 735 O O . ASN A 1 93 ? -0.817 -0.068 3.714 1.00 88.12 93 ASN A O 1
ATOM 739 N N . ARG A 1 94 ? -0.717 -1.970 4.905 1.00 88.38 94 ARG A N 1
ATOM 740 C CA . ARG A 1 94 ? -2.038 -2.471 4.502 1.00 88.38 94 ARG A CA 1
ATOM 741 C C . ARG A 1 94 ? -3.141 -1.486 4.880 1.00 88.38 94 ARG A C 1
ATOM 743 O O . ARG A 1 94 ? -3.996 -1.209 4.045 1.00 88.38 94 ARG A O 1
ATOM 750 N N . TYR A 1 95 ? -3.095 -0.917 6.086 1.00 86.25 95 TYR A N 1
ATOM 751 C CA . TYR A 1 95 ? -4.032 0.122 6.515 1.00 86.25 95 TYR A CA 1
ATOM 752 C C . TYR A 1 95 ? -3.997 1.338 5.581 1.00 86.25 95 TYR A C 1
ATOM 754 O O . TYR A 1 95 ? -5.014 1.683 4.981 1.00 86.25 95 TYR A O 1
ATOM 762 N N . LYS A 1 96 ? -2.817 1.945 5.390 1.00 88.81 96 LYS A N 1
ATOM 763 C CA . LYS A 1 96 ? -2.653 3.128 4.525 1.00 88.81 96 LYS A CA 1
ATOM 764 C C . LYS A 1 96 ? -3.115 2.848 3.088 1.00 88.81 96 LYS A C 1
ATOM 766 O O . LYS A 1 96 ? -3.814 3.661 2.487 1.00 88.81 96 LYS A O 1
ATOM 771 N N . LEU A 1 97 ? -2.768 1.678 2.545 1.00 91.19 97 LEU A N 1
ATOM 772 C CA . LEU A 1 97 ? -3.188 1.255 1.209 1.00 91.19 97 LEU A CA 1
ATOM 773 C C . LEU A 1 97 ? -4.701 1.059 1.122 1.00 91.19 97 LEU A C 1
ATOM 775 O O . LEU A 1 97 ? -5.300 1.497 0.147 1.00 91.19 97 LEU A O 1
ATOM 779 N N . ASN A 1 98 ? -5.335 0.460 2.131 1.00 90.62 98 ASN A N 1
ATOM 780 C CA . ASN A 1 98 ? -6.783 0.253 2.149 1.00 90.62 98 ASN A CA 1
ATOM 781 C C . ASN A 1 98 ? -7.570 1.562 2.192 1.00 90.62 98 ASN A C 1
ATOM 78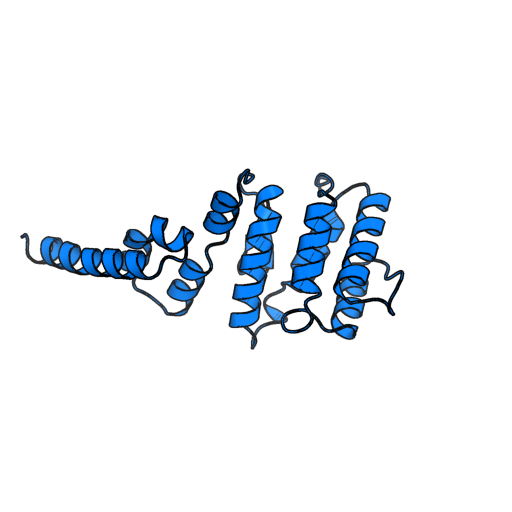3 O O . ASN A 1 98 ? -8.626 1.635 1.566 1.00 90.62 98 ASN A O 1
ATOM 787 N N . GLN A 1 99 ? -7.051 2.608 2.841 1.00 89.06 99 GLN A N 1
ATOM 788 C CA . GLN A 1 99 ? -7.670 3.936 2.775 1.00 89.06 99 GLN A CA 1
ATOM 789 C C . GLN A 1 99 ? -7.736 4.425 1.323 1.00 89.06 99 GLN A C 1
ATOM 791 O O . GLN A 1 99 ? -8.800 4.810 0.846 1.00 89.06 99 GLN A O 1
ATOM 796 N N . VAL A 1 100 ? -6.627 4.329 0.587 1.00 92.00 100 VAL A N 1
ATOM 797 C CA . VAL A 1 100 ? -6.552 4.774 -0.812 1.00 92.00 100 VAL A CA 1
ATOM 798 C C . VAL A 1 100 ? -7.365 3.863 -1.743 1.00 92.00 100 VAL A C 1
ATOM 800 O O . VAL A 1 100 ? -8.171 4.342 -2.538 1.00 92.00 100 VAL A O 1
ATOM 803 N N . LEU A 1 101 ? -7.214 2.544 -1.616 1.00 91.06 101 LEU A N 1
ATOM 804 C CA . LEU A 1 101 ? -7.911 1.548 -2.438 1.00 91.06 101 LEU A CA 1
ATOM 805 C C . LEU A 1 101 ? -9.432 1.578 -2.247 1.00 91.06 101 LEU A C 1
ATOM 807 O O . LEU A 1 101 ? -10.172 1.245 -3.177 1.00 91.06 101 LEU A O 1
ATOM 811 N N . SER A 1 102 ? -9.914 2.024 -1.083 1.00 90.25 102 SER A N 1
ATOM 812 C CA . SER A 1 102 ? -11.348 2.127 -0.816 1.00 90.25 102 SER A CA 1
ATOM 813 C C . SER A 1 102 ? -12.064 3.116 -1.743 1.00 90.25 102 SER A C 1
ATOM 815 O O . SER A 1 102 ? -13.215 2.866 -2.103 1.00 90.25 102 SER A O 1
ATOM 817 N N . PHE A 1 103 ? -11.394 4.172 -2.219 1.00 89.06 103 PHE A N 1
ATOM 818 C CA . PHE A 1 103 ? -11.937 5.087 -3.237 1.00 89.06 103 PHE A CA 1
ATOM 819 C C . PHE A 1 103 ? -12.126 4.393 -4.596 1.00 89.06 103 PHE A C 1
ATOM 821 O O . PHE A 1 103 ? -13.049 4.699 -5.359 1.00 89.06 103 PHE A O 1
ATOM 828 N N . GLU A 1 104 ? -11.316 3.369 -4.869 1.00 89.62 104 GLU A N 1
ATOM 829 C CA . GLU A 1 104 ? -11.453 2.518 -6.050 1.00 89.62 104 GLU A CA 1
ATOM 830 C C . GLU A 1 104 ? -12.341 1.289 -5.836 1.00 89.62 104 GLU A C 1
ATOM 832 O O . GLU A 1 104 ? -12.616 0.551 -6.783 1.00 89.62 104 GLU A O 1
ATOM 837 N N . GLY A 1 105 ? -12.894 1.113 -4.632 1.00 88.81 105 GLY A N 1
ATOM 838 C CA . GLY A 1 105 ? -13.779 -0.009 -4.307 1.00 88.81 105 GLY A CA 1
ATOM 839 C C . GLY A 1 105 ? -13.009 -1.317 -4.161 1.00 88.81 105 GLY A C 1
ATOM 840 O O . GLY A 1 105 ? -13.529 -2.394 -4.463 1.00 88.81 105 GLY A O 1
ATOM 841 N N . LEU A 1 106 ? -11.754 -1.223 -3.728 1.00 90.81 106 LEU A N 1
ATOM 842 C CA . LEU A 1 106 ? -10.859 -2.348 -3.507 1.00 90.81 106 LEU A CA 1
ATOM 843 C C . LEU A 1 106 ? -10.365 -2.358 -2.061 1.00 90.81 106 LEU A C 1
ATOM 845 O O . LEU A 1 106 ? -10.262 -1.322 -1.409 1.00 90.81 106 LEU A O 1
ATOM 849 N N . SER A 1 107 ? -10.063 -3.547 -1.557 1.00 89.62 107 SER A N 1
ATOM 850 C CA . SER A 1 107 ? -9.443 -3.743 -0.250 1.00 89.62 107 SER A CA 1
ATOM 851 C C . SER A 1 107 ? -8.444 -4.884 -0.327 1.00 89.62 107 SER A C 1
ATOM 853 O O . SER A 1 107 ? -8.692 -5.898 -0.975 1.00 89.62 107 SER A O 1
ATOM 855 N N . LEU A 1 108 ? -7.306 -4.705 0.323 1.00 90.06 108 LEU A N 1
ATOM 856 C CA . LEU A 1 108 ? -6.250 -5.683 0.478 1.00 90.06 108 LEU A CA 1
ATOM 857 C C . LEU A 1 108 ? -6.517 -6.538 1.724 1.00 90.06 108 LEU A C 1
ATOM 859 O O . LEU A 1 108 ? -6.614 -6.030 2.849 1.00 90.06 108 LEU A O 1
ATOM 863 N N . GLY A 1 109 ? -6.639 -7.846 1.517 1.00 86.81 109 GLY A N 1
ATOM 864 C CA . GLY A 1 109 ? -6.792 -8.857 2.557 1.00 86.81 109 GLY A CA 1
ATOM 865 C C . GLY A 1 109 ? -5.499 -9.127 3.330 1.00 86.81 109 GLY A C 1
ATOM 866 O O . GLY A 1 109 ? -4.416 -8.682 2.953 1.00 86.81 109 GLY A O 1
ATOM 867 N N . GLU A 1 110 ? -5.618 -9.876 4.425 1.00 83.88 110 GLU A N 1
ATOM 868 C CA . GLU A 1 110 ? -4.465 -10.375 5.195 1.00 83.88 110 GLU A CA 1
ATOM 869 C C . GLU A 1 110 ? -3.647 -11.404 4.410 1.00 83.88 110 GLU A C 1
ATOM 871 O O . GLU A 1 110 ? -2.459 -11.569 4.654 1.00 83.88 110 GLU A O 1
ATOM 876 N N . ASP A 1 111 ? -4.268 -12.053 3.426 1.00 83.62 111 ASP A N 1
ATOM 877 C CA . ASP A 1 111 ? -3.628 -12.972 2.489 1.00 83.62 111 ASP A CA 1
ATOM 878 C C . ASP A 1 111 ? -2.865 -12.251 1.359 1.00 83.62 111 ASP A C 1
ATOM 880 O O . ASP A 1 111 ? -2.312 -12.904 0.472 1.00 83.62 111 ASP A O 1
ATOM 884 N N . GLY A 1 112 ? -2.838 -10.912 1.374 1.00 87.19 112 GLY A N 1
ATOM 885 C CA . GLY A 1 112 ? -2.213 -10.083 0.344 1.00 87.19 112 GLY A CA 1
ATOM 886 C C . GLY A 1 112 ? -2.999 -10.000 -0.962 1.00 87.19 112 GLY A C 1
ATOM 887 O O . GLY A 1 112 ? -2.469 -9.498 -1.954 1.00 87.19 112 GLY A O 1
ATOM 888 N N . LYS A 1 113 ? -4.249 -10.480 -1.004 1.00 90.19 113 LYS A N 1
ATOM 889 C CA . LYS A 1 113 ? -5.088 -10.433 -2.209 1.00 90.19 113 LYS A CA 1
ATOM 890 C C . LYS A 1 113 ? -6.034 -9.243 -2.186 1.00 90.19 113 LYS A C 1
ATOM 892 O O . LYS A 1 113 ? -6.474 -8.793 -1.132 1.00 90.19 113 LYS A O 1
ATOM 897 N N . LEU A 1 114 ? -6.374 -8.737 -3.370 1.00 90.88 114 LEU A N 1
ATOM 898 C CA . LEU A 1 114 ? -7.363 -7.669 -3.508 1.00 90.88 114 LEU A CA 1
ATOM 899 C C . LEU A 1 114 ? -8.774 -8.251 -3.636 1.00 90.88 114 LEU A C 1
ATOM 901 O O . LEU A 1 114 ? -9.043 -9.064 -4.520 1.00 90.88 114 LEU A O 1
ATOM 905 N N . GLY A 1 115 ? -9.677 -7.788 -2.777 1.00 87.81 115 GLY A N 1
ATOM 906 C CA . GLY A 1 115 ? -11.116 -8.016 -2.844 1.00 87.81 115 GLY A CA 1
ATOM 907 C C . GLY A 1 115 ? -11.869 -6.756 -3.273 1.00 87.81 115 GLY A C 1
ATOM 908 O O . GLY A 1 115 ? -11.368 -5.639 -3.138 1.00 87.81 115 GLY A O 1
ATOM 909 N N . ARG A 1 116 ? -13.091 -6.931 -3.787 1.00 87.75 116 ARG A N 1
ATOM 910 C CA . ARG A 1 116 ? -14.001 -5.816 -4.090 1.00 87.75 116 ARG A CA 1
ATOM 911 C C . ARG A 1 116 ? -14.785 -5.417 -2.847 1.00 87.75 116 ARG A C 1
ATOM 913 O O . ARG A 1 116 ? -15.313 -6.276 -2.147 1.00 87.75 116 ARG A O 1
ATOM 920 N N . ILE A 1 117 ? -14.899 -4.115 -2.628 1.00 86.38 117 ILE A N 1
ATOM 921 C CA . ILE A 1 117 ? -15.696 -3.506 -1.563 1.00 86.38 117 ILE A CA 1
ATOM 922 C C . ILE A 1 117 ? -16.518 -2.341 -2.123 1.00 86.38 117 ILE A C 1
ATOM 924 O O . ILE A 1 117 ? -16.354 -1.935 -3.275 1.00 86.38 117 ILE A O 1
ATOM 928 N N . GLN A 1 118 ? -17.410 -1.784 -1.308 1.00 81.62 118 GLN A N 1
ATOM 929 C CA . GLN A 1 118 ? -18.097 -0.542 -1.655 1.00 81.62 118 GLN A CA 1
ATOM 930 C C . GLN A 1 118 ? -17.074 0.599 -1.809 1.00 81.62 118 GLN A C 1
ATOM 932 O O . GLN A 1 118 ? -16.072 0.624 -1.093 1.00 81.62 118 GLN A O 1
ATOM 937 N N . LYS A 1 119 ? -17.312 1.534 -2.739 1.00 87.56 119 LYS A N 1
ATOM 938 C CA . LYS A 1 119 ? -16.460 2.721 -2.938 1.00 87.56 119 LYS A CA 1
ATOM 939 C C . LYS A 1 119 ? -16.641 3.731 -1.814 1.00 87.56 119 LYS A C 1
ATOM 941 O O . LYS A 1 119 ? -17.741 3.862 -1.275 1.00 87.56 119 LYS A O 1
ATOM 946 N N . ALA A 1 120 ? -15.550 4.329 -1.347 1.00 86.75 120 ALA A N 1
ATOM 947 C CA . ALA A 1 120 ? -15.571 5.379 -0.327 1.00 86.75 120 ALA A CA 1
ATOM 948 C C . ALA A 1 120 ? -15.682 6.730 -1.025 1.00 86.75 120 ALA A C 1
ATOM 950 O O . ALA A 1 120 ? -15.099 6.911 -2.093 1.00 86.75 120 ALA A O 1
ATOM 951 N N . SER A 1 121 ? -16.422 7.657 -0.425 1.00 85.06 121 SER A N 1
ATOM 952 C CA . SER A 1 121 ? -16.574 9.021 -0.951 1.00 85.06 121 SER A CA 1
ATOM 953 C C . SER A 1 121 ? -15.885 10.062 -0.070 1.00 85.06 121 SER A C 1
ATOM 955 O O . SER A 1 121 ? -15.628 11.174 -0.520 1.00 85.06 121 SER A O 1
ATOM 957 N N . THR A 1 122 ? -15.559 9.714 1.179 1.00 82.62 122 THR A N 1
ATOM 958 C CA . THR A 1 122 ? -14.945 10.627 2.152 1.00 82.62 122 THR A CA 1
ATOM 959 C C . THR A 1 122 ? -13.722 10.006 2.824 1.00 82.62 122 THR A C 1
ATOM 961 O O . THR A 1 122 ? -13.580 8.784 2.897 1.00 82.62 122 THR A O 1
ATOM 964 N N . LEU A 1 123 ? -12.836 10.853 3.360 1.00 78.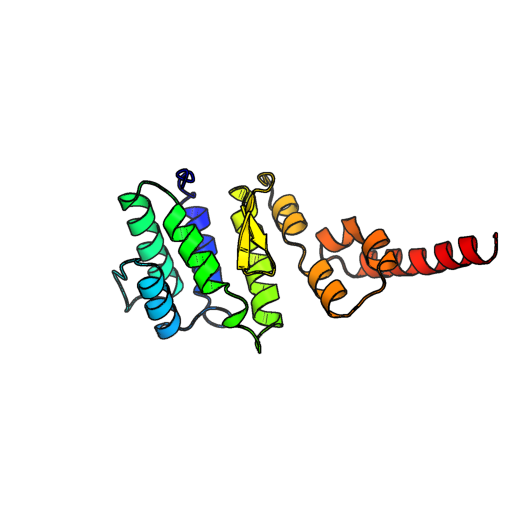25 123 LEU A N 1
ATOM 965 C CA . LEU A 1 123 ? -11.671 10.406 4.135 1.00 78.25 123 LEU A CA 1
ATOM 966 C C . LEU A 1 123 ? -12.081 9.600 5.377 1.00 78.25 123 LEU A C 1
ATOM 968 O O . LEU A 1 123 ? -11.419 8.622 5.717 1.00 78.25 123 LEU A O 1
ATOM 972 N N . SER A 1 124 ? -13.188 9.973 6.023 1.00 73.69 124 SER A N 1
ATOM 973 C CA . SER A 1 124 ? -13.725 9.259 7.184 1.00 73.69 124 SER A CA 1
ATOM 974 C C . SER A 1 124 ? -14.205 7.855 6.814 1.00 73.69 124 SER A C 1
ATOM 976 O O . SER A 1 124 ? -13.877 6.899 7.509 1.00 73.69 124 SER A O 1
ATOM 978 N N . GLU A 1 125 ? -14.912 7.701 5.689 1.00 74.38 125 GLU A N 1
ATOM 979 C CA . GLU A 1 125 ? -15.311 6.380 5.184 1.00 74.38 125 GLU A CA 1
ATOM 980 C C . GLU A 1 125 ? -14.101 5.517 4.812 1.00 74.38 125 GLU A C 1
ATOM 982 O O . GLU A 1 125 ? -14.077 4.320 5.103 1.00 74.38 125 GLU A O 1
ATOM 987 N N . ALA A 1 126 ? -13.087 6.118 4.187 1.00 78.88 126 ALA A N 1
ATOM 988 C CA . ALA A 1 126 ? -11.858 5.428 3.819 1.00 78.88 126 ALA A CA 1
ATOM 989 C C . ALA A 1 126 ? -11.081 4.932 5.051 1.00 78.88 126 ALA A C 1
ATOM 991 O O . ALA A 1 126 ? -10.656 3.776 5.092 1.00 78.88 126 ALA A O 1
ATOM 992 N N . ALA A 1 127 ? -10.935 5.779 6.076 1.00 73.44 127 ALA A N 1
ATOM 993 C CA . ALA A 1 127 ? -10.310 5.416 7.349 1.00 73.44 127 ALA A CA 1
ATOM 994 C C . ALA A 1 127 ? -11.085 4.309 8.070 1.00 73.44 127 ALA A C 1
ATOM 996 O O . ALA A 1 127 ? -10.495 3.295 8.454 1.00 73.44 127 ALA A O 1
ATOM 997 N N . ALA A 1 128 ? -12.411 4.446 8.147 1.00 70.75 128 ALA A N 1
ATOM 998 C CA . ALA A 1 128 ? -13.272 3.442 8.751 1.00 70.75 128 ALA A CA 1
ATOM 999 C C . ALA A 1 128 ? -13.088 2.070 8.089 1.00 70.75 128 ALA A C 1
ATOM 1001 O O . ALA A 1 128 ? -12.926 1.055 8.762 1.00 70.75 128 ALA A O 1
ATOM 1002 N N . ARG A 1 129 ? -13.024 2.020 6.757 1.00 72.38 129 ARG A N 1
ATOM 1003 C CA . ARG A 1 129 ? -12.858 0.753 6.030 1.00 72.38 129 ARG A CA 1
ATOM 1004 C C . ARG A 1 129 ? -11.472 0.135 6.155 1.00 72.38 129 ARG A C 1
ATOM 1006 O O . ARG A 1 129 ? -11.341 -1.071 5.956 1.00 72.38 129 ARG A O 1
ATOM 1013 N N . ALA A 1 130 ? -10.456 0.927 6.471 1.00 67.12 130 ALA A N 1
ATOM 1014 C CA . ALA A 1 130 ? -9.099 0.434 6.632 1.00 67.12 130 ALA A CA 1
ATOM 1015 C C . ALA A 1 130 ? -8.817 -0.138 8.038 1.00 67.12 130 ALA A C 1
ATOM 1017 O O . ALA A 1 130 ? -7.943 -0.989 8.147 1.00 67.12 130 ALA A O 1
ATOM 1018 N N . SER A 1 131 ? -9.538 0.319 9.077 1.00 65.81 131 SER A N 1
ATOM 1019 C CA . SER A 1 131 ? -9.386 0.053 10.531 1.00 65.81 131 SER A CA 1
ATOM 1020 C C . SER A 1 131 ? -8.174 -0.793 10.990 1.00 65.81 131 SER A C 1
ATOM 1022 O O . SER A 1 131 ? -8.255 -2.007 11.176 1.00 65.81 131 SER A O 1
ATOM 1024 N N . LYS A 1 132 ? -7.063 -0.104 11.297 1.00 63.31 132 LYS A N 1
ATOM 1025 C CA . LYS A 1 132 ? -5.825 -0.650 11.898 1.00 63.31 132 LYS A CA 1
ATOM 1026 C C . LYS A 1 132 ? -6.029 -1.168 13.324 1.00 63.31 132 LYS A C 1
ATOM 1028 O O . LYS A 1 132 ? -5.371 -2.117 13.761 1.00 63.31 132 LYS A O 1
ATOM 1033 N N . LEU A 1 133 ? -6.921 -0.518 14.070 1.00 62.66 133 LEU A N 1
ATOM 1034 C CA . LEU A 1 133 ? -7.158 -0.818 15.478 1.00 62.66 133 LEU A CA 1
ATOM 1035 C C . LEU A 1 133 ? -7.839 -2.175 15.659 1.00 62.66 133 LEU A C 1
ATOM 1037 O O . LEU A 1 133 ? -7.467 -2.940 16.547 1.00 62.66 133 LEU A O 1
ATOM 1041 N N . ARG A 1 134 ? -8.766 -2.524 14.762 1.00 65.12 134 ARG A N 1
ATOM 1042 C CA . ARG A 1 134 ? -9.375 -3.855 14.729 1.00 65.12 134 ARG A CA 1
ATOM 1043 C C . ARG A 1 134 ? -8.326 -4.949 14.500 1.00 65.12 134 ARG A C 1
ATOM 1045 O O . ARG A 1 134 ? -8.299 -5.908 15.269 1.00 65.12 134 ARG A O 1
ATOM 1052 N N . ASP A 1 135 ? -7.450 -4.784 13.510 1.00 64.19 135 ASP A N 1
ATOM 1053 C CA . ASP A 1 135 ? -6.367 -5.737 13.216 1.00 64.19 135 ASP A CA 1
ATOM 1054 C C . ASP A 1 135 ? -5.411 -5.896 14.412 1.00 64.19 135 ASP A C 1
ATOM 1056 O O . ASP A 1 135 ? -5.013 -7.004 14.775 1.00 64.19 135 ASP A O 1
ATOM 1060 N N . SER A 1 136 ? -5.079 -4.790 15.083 1.00 64.44 136 SER A N 1
ATOM 1061 C CA . SER A 1 136 ? -4.205 -4.799 16.264 1.00 64.44 136 SER A CA 1
ATOM 1062 C C . SER A 1 136 ? -4.820 -5.553 17.448 1.00 64.44 136 SER A C 1
ATOM 1064 O O . SER A 1 136 ? -4.110 -6.257 18.167 1.00 64.44 136 SER A O 1
ATOM 1066 N N . LEU A 1 137 ? -6.136 -5.437 17.655 1.00 67.69 137 LEU A N 1
ATOM 1067 C CA . LEU A 1 137 ? -6.850 -6.189 18.691 1.00 67.69 137 LEU A CA 1
ATOM 1068 C C . LEU A 1 137 ? -6.983 -7.677 18.335 1.00 67.69 137 LEU A C 1
ATOM 1070 O O . LEU A 1 137 ? -6.821 -8.525 19.212 1.00 67.69 137 LEU A O 1
ATOM 1074 N N . LEU A 1 138 ? -7.223 -8.002 17.061 1.00 64.44 138 LEU A N 1
ATOM 1075 C CA . LEU A 1 138 ? -7.269 -9.386 16.577 1.00 64.44 138 LEU A CA 1
ATOM 1076 C C . LEU A 1 138 ? -5.930 -10.102 16.797 1.00 64.44 138 LEU A C 1
ATOM 1078 O O . LEU A 1 138 ? -5.908 -11.179 17.389 1.00 64.44 138 LEU A O 1
ATOM 1082 N N . ASN A 1 139 ? -4.811 -9.469 16.433 1.00 63.75 139 ASN A N 1
ATOM 1083 C CA . ASN A 1 139 ? -3.469 -10.036 16.631 1.00 63.75 139 ASN A CA 1
ATOM 1084 C C . ASN A 1 139 ? -3.114 -10.268 18.107 1.00 63.75 139 ASN A C 1
ATOM 1086 O O . ASN A 1 139 ? -2.303 -11.133 18.426 1.00 63.75 139 ASN A O 1
ATOM 1090 N N . ARG A 1 140 ? -3.720 -9.509 19.025 1.00 72.00 140 ARG A N 1
ATOM 1091 C CA . ARG A 1 140 ? -3.520 -9.657 20.475 1.00 72.00 140 ARG A CA 1
ATOM 1092 C C . ARG A 1 140 ? -4.473 -10.674 21.115 1.00 72.00 140 ARG A C 1
ATOM 1094 O O . ARG A 1 140 ? -4.537 -10.733 22.340 1.00 72.00 140 ARG A O 1
ATOM 1101 N N . ASN A 1 141 ? -5.207 -11.459 20.316 1.00 65.00 141 ASN A N 1
ATOM 1102 C CA . ASN A 1 141 ? -6.224 -12.412 20.779 1.00 65.00 141 ASN A CA 1
ATOM 1103 C C . ASN A 1 141 ? -7.239 -11.780 21.745 1.00 65.00 141 ASN A C 1
ATOM 1105 O O . ASN A 1 141 ? -7.672 -12.389 22.727 1.00 65.00 141 ASN A O 1
ATOM 1109 N N . VAL A 1 142 ? -7.619 -10.531 21.479 1.00 70.12 142 VAL A N 1
ATOM 1110 C CA . VAL A 1 142 ? -8.609 -9.836 22.298 1.00 70.12 142 VAL A CA 1
ATOM 1111 C C . VAL A 1 142 ? -9.958 -10.544 22.172 1.00 70.12 142 VAL A C 1
ATOM 1113 O O . VAL A 1 142 ? -10.372 -10.961 21.091 1.00 70.12 142 VAL A O 1
ATOM 1116 N N . HIS A 1 143 ? -10.648 -10.694 23.304 1.00 71.31 143 HIS A N 1
ATOM 1117 C CA . HIS A 1 143 ? -11.900 -11.438 23.383 1.00 71.31 143 HIS A CA 1
ATOM 1118 C C . HIS A 1 143 ? -12.945 -10.891 22.389 1.00 71.31 143 HIS A C 1
ATOM 1120 O O . HIS A 1 143 ? -13.151 -9.680 22.303 1.00 71.31 143 HIS A O 1
ATOM 1126 N N . ALA A 1 144 ? -13.655 -11.785 21.687 1.00 68.56 144 ALA A N 1
ATOM 1127 C CA . ALA A 1 144 ? -14.604 -11.438 20.619 1.00 68.56 144 ALA A CA 1
ATOM 1128 C C . ALA A 1 144 ? -15.668 -10.405 21.038 1.00 68.56 144 ALA A C 1
ATOM 1130 O O . ALA A 1 144 ? -16.047 -9.547 20.247 1.00 68.56 144 ALA A O 1
ATOM 1131 N N . ASP A 1 145 ? -16.112 -10.454 22.295 1.00 67.88 145 ASP A N 1
ATOM 1132 C CA . ASP A 1 145 ? -17.007 -9.445 22.872 1.00 67.88 145 ASP A CA 1
ATOM 1133 C C . ASP A 1 145 ? -16.439 -8.019 22.782 1.00 67.88 145 ASP A C 1
ATOM 1135 O O . ASP A 1 145 ? -17.142 -7.126 22.329 1.00 67.88 145 ASP A O 1
ATOM 1139 N N . VAL A 1 146 ? -15.163 -7.789 23.098 1.00 68.19 146 VAL A N 1
ATOM 1140 C CA . VAL A 1 146 ? -14.559 -6.446 23.002 1.00 68.19 146 VAL A CA 1
ATOM 1141 C C . VAL A 1 146 ? -14.590 -5.944 21.554 1.00 68.19 146 VAL A C 1
ATOM 1143 O O . VAL A 1 146 ? -14.954 -4.803 21.291 1.00 68.19 146 VAL A O 1
ATOM 1146 N N . LEU A 1 147 ? -14.323 -6.825 20.586 1.00 67.50 147 LEU A N 1
ATOM 1147 C CA . LEU A 1 147 ? -14.417 -6.497 19.158 1.00 67.50 147 LEU A CA 1
ATOM 1148 C C . LEU A 1 147 ? -15.851 -6.208 18.690 1.00 67.50 147 LEU A C 1
ATOM 1150 O O . LEU A 1 147 ? -16.037 -5.544 17.668 1.00 67.50 147 LEU A O 1
ATOM 1154 N N . LYS A 1 148 ? -16.858 -6.747 19.387 1.00 66.56 148 LYS A N 1
ATOM 1155 C CA . LYS A 1 148 ? -18.276 -6.503 19.105 1.00 66.56 148 LYS A CA 1
ATOM 1156 C C . LYS A 1 148 ? -18.711 -5.133 19.616 1.00 66.56 148 LYS A C 1
ATOM 1158 O O . LYS A 1 148 ? -19.442 -4.455 18.903 1.00 66.56 148 LYS A O 1
ATOM 1163 N N . PHE A 1 149 ? -18.265 -4.751 20.811 1.00 64.38 149 PHE A N 1
ATOM 1164 C CA . PHE A 1 149 ? -18.671 -3.498 21.449 1.00 64.38 149 PHE A CA 1
ATOM 1165 C C . PHE A 1 149 ? -17.920 -2.284 20.902 1.00 64.38 149 PHE A C 1
ATOM 1167 O O . PHE A 1 149 ? -18.545 -1.263 20.683 1.00 64.38 149 PHE A O 1
ATOM 1174 N N . CYS A 1 150 ? -16.638 -2.406 20.554 1.00 61.38 150 CYS A N 1
ATOM 1175 C CA . CYS A 1 150 ? -15.872 -1.262 20.047 1.00 61.38 150 CYS A CA 1
ATOM 1176 C C . CYS A 1 150 ? -16.049 -1.022 18.528 1.00 61.38 150 CYS A C 1
ATOM 1178 O O . CYS A 1 150 ? -15.296 -0.273 17.916 1.00 61.38 150 CYS A O 1
ATOM 1180 N N . LYS A 1 151 ? -16.964 -1.726 17.848 1.00 59.72 151 LYS A N 1
ATOM 1181 C CA . LYS A 1 151 ? -16.920 -1.899 16.384 1.00 59.72 151 LYS A CA 1
ATOM 1182 C C . LYS A 1 151 ? -16.978 -0.588 15.593 1.00 59.72 151 LYS A C 1
ATOM 1184 O O . LYS A 1 151 ? -16.337 -0.525 14.550 1.00 59.72 151 LYS A O 1
ATOM 1189 N N . GLU A 1 152 ? -17.708 0.417 16.072 1.00 55.72 152 GLU A N 1
ATOM 1190 C CA . GLU A 1 152 ? -17.772 1.742 15.443 1.00 55.72 152 GLU A CA 1
ATOM 1191 C C . GLU A 1 152 ? -16.625 2.655 15.890 1.00 55.72 152 GLU A C 1
ATOM 1193 O O . GLU A 1 152 ? -16.059 3.358 15.058 1.00 55.72 152 GLU A O 1
ATOM 1198 N N . GLU A 1 153 ? -16.185 2.611 17.151 1.00 59.50 153 GLU A N 1
ATOM 1199 C CA . GLU A 1 153 ? -15.110 3.507 17.611 1.00 59.50 153 GLU A CA 1
ATOM 1200 C C . GLU A 1 153 ? -13.712 3.035 17.203 1.00 59.50 153 GLU A C 1
ATOM 1202 O O . GLU A 1 153 ? -12.799 3.850 17.048 1.00 59.50 153 GLU A O 1
ATOM 1207 N N . LEU A 1 154 ? -13.557 1.738 16.919 1.00 57.66 154 LEU A N 1
ATOM 1208 C CA . LEU A 1 154 ? -12.368 1.175 16.272 1.00 57.66 154 LEU A CA 1
ATOM 1209 C C . LEU A 1 154 ? -12.147 1.726 14.855 1.00 57.66 154 LEU A C 1
ATOM 1211 O O . LEU A 1 154 ? -11.038 1.640 14.326 1.00 57.66 154 LEU A O 1
ATOM 1215 N N . LEU A 1 155 ? -13.189 2.274 14.224 1.00 55.56 155 LEU A N 1
ATOM 1216 C CA . LEU A 1 155 ? -13.120 2.881 12.890 1.00 55.56 155 LEU A CA 1
ATOM 1217 C C . LEU A 1 155 ? -12.520 4.291 12.929 1.00 55.56 155 LEU A C 1
ATOM 1219 O O . LEU A 1 155 ? -11.981 4.747 11.924 1.00 55.56 155 LEU A O 1
ATOM 1223 N N . PHE A 1 156 ? -12.599 4.965 14.080 1.00 54.94 156 PHE A N 1
ATOM 1224 C CA . PHE A 1 156 ? -12.152 6.347 14.262 1.00 54.94 156 PHE A CA 1
ATOM 1225 C C . PHE A 1 156 ? -10.787 6.470 14.953 1.00 54.94 156 PHE A C 1
ATOM 1227 O O . PHE A 1 156 ? -10.379 7.584 15.269 1.00 54.94 156 PHE A O 1
ATOM 1234 N N . ASP A 1 157 ? -10.088 5.354 15.210 1.00 55.31 157 ASP A N 1
ATOM 1235 C CA . ASP A 1 157 ? -8.814 5.327 15.957 1.00 55.31 157 ASP A CA 1
ATOM 1236 C C . ASP A 1 157 ? -8.907 6.065 17.317 1.00 55.31 157 ASP A C 1
ATOM 1238 O O . ASP A 1 157 ? -7.920 6.562 17.861 1.00 55.31 157 ASP A O 1
ATOM 1242 N N . ASN A 1 158 ? -10.115 6.154 17.891 1.00 59.75 158 ASN A N 1
ATOM 1243 C CA . ASN A 1 158 ? -10.363 6.900 19.119 1.00 59.75 158 ASN A CA 1
ATOM 1244 C C . ASN A 1 158 ? -10.324 5.962 20.332 1.00 59.75 158 ASN A C 1
ATOM 1246 O O . ASN A 1 158 ? -11.341 5.450 20.810 1.00 59.75 158 ASN A O 1
ATOM 1250 N N . TYR A 1 159 ? -9.104 5.733 20.819 1.00 58.88 159 TYR A N 1
ATOM 1251 C CA . TYR A 1 159 ? -8.780 4.796 21.897 1.00 58.88 159 TYR A CA 1
ATOM 1252 C C . TYR A 1 159 ? -9.590 5.018 23.186 1.00 58.88 159 TYR A C 1
ATOM 1254 O O . TYR A 1 159 ? -9.895 4.049 23.878 1.00 58.88 159 TYR A O 1
ATOM 1262 N N . PHE A 1 160 ? -9.982 6.258 23.500 1.00 63.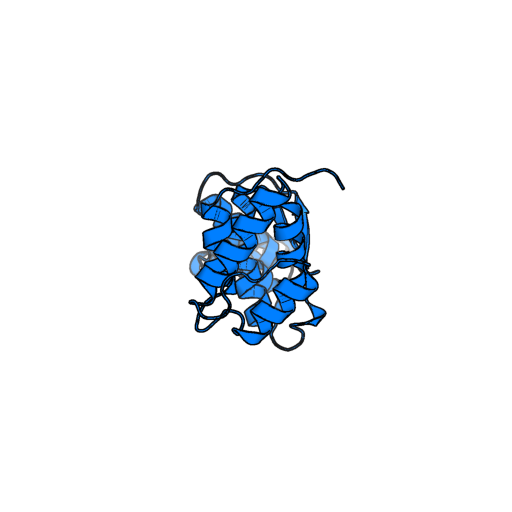22 160 PHE A N 1
ATOM 1263 C CA . PHE A 1 160 ? -10.761 6.561 24.706 1.00 63.22 160 PHE A CA 1
ATOM 1264 C C . PHE A 1 160 ? -12.155 5.933 24.669 1.00 63.22 160 PHE A C 1
ATOM 1266 O O . PHE A 1 160 ? -12.580 5.317 25.649 1.00 63.22 160 PHE A O 1
ATOM 1273 N N . HIS A 1 161 ? -12.848 6.028 23.534 1.00 60.75 161 HIS A N 1
ATOM 1274 C CA . HIS A 1 161 ? -14.170 5.422 23.399 1.00 60.75 161 HIS A CA 1
ATOM 1275 C C . HIS A 1 161 ? -14.087 3.901 23.273 1.00 60.75 161 HIS A C 1
ATOM 1277 O O . HIS A 1 161 ? -14.875 3.205 23.905 1.00 60.75 161 HIS A O 1
ATOM 1283 N N . ALA A 1 162 ? -13.071 3.376 22.578 1.00 65.81 162 ALA A N 1
ATOM 1284 C CA . ALA A 1 162 ? -12.848 1.933 22.512 1.00 65.81 162 ALA A CA 1
ATOM 1285 C C . ALA A 1 162 ? -12.652 1.317 23.913 1.00 65.81 162 ALA A C 1
ATOM 1287 O O . ALA A 1 162 ? -13.248 0.287 24.222 1.00 65.81 162 ALA A O 1
ATOM 1288 N N . VAL A 1 163 ? -11.876 1.957 24.798 1.00 70.62 163 VAL A N 1
ATOM 1289 C CA . VAL A 1 163 ? -11.709 1.497 26.191 1.00 70.62 163 VAL A CA 1
ATOM 1290 C C . VAL A 1 163 ? -13.028 1.572 26.964 1.00 70.62 163 VAL A C 1
ATOM 1292 O O . VAL A 1 163 ? -13.376 0.631 27.682 1.00 70.62 163 VAL A O 1
ATOM 1295 N N . PHE A 1 164 ? -13.788 2.657 26.810 1.00 71.75 164 PHE A N 1
ATOM 1296 C CA . PHE A 1 164 ? -15.070 2.817 27.495 1.00 71.75 164 PHE A CA 1
ATOM 1297 C C . PHE A 1 164 ? -16.082 1.734 27.087 1.00 71.75 164 PHE A C 1
ATOM 1299 O O . PHE A 1 164 ? -16.659 1.075 27.956 1.00 71.75 164 PHE A O 1
ATOM 1306 N N . GLU A 1 165 ? -16.226 1.460 25.789 1.00 71.06 165 GLU A N 1
ATOM 1307 C CA . GLU A 1 165 ? -17.097 0.391 25.285 1.00 71.06 165 GLU A CA 1
ATOM 1308 C C . GLU A 1 165 ? -16.608 -1.009 25.661 1.00 71.06 165 GLU A C 1
ATOM 1310 O O . GLU A 1 165 ? -17.404 -1.874 26.039 1.00 71.06 165 GLU A O 1
ATOM 1315 N N . ALA A 1 166 ? -15.291 -1.243 25.650 1.00 75.75 166 ALA A N 1
ATOM 1316 C CA . ALA A 1 166 ? -14.728 -2.491 26.154 1.00 75.75 166 ALA A CA 1
ATOM 1317 C C . ALA A 1 166 ? -15.120 -2.714 27.625 1.00 75.75 166 ALA A C 1
ATOM 1319 O O . ALA A 1 166 ? -15.478 -3.829 28.012 1.00 75.75 166 ALA A O 1
ATOM 1320 N N . THR A 1 167 ? -15.130 -1.648 28.428 1.00 79.56 167 THR A N 1
ATOM 1321 C CA . THR A 1 167 ? -15.530 -1.696 29.841 1.00 79.56 167 THR A CA 1
ATOM 1322 C C . THR A 1 167 ? -17.030 -1.974 29.995 1.00 79.56 167 THR A C 1
ATOM 1324 O O . THR A 1 167 ? -17.415 -2.796 30.831 1.00 79.56 167 THR A O 1
ATOM 1327 N N . LYS A 1 168 ? -17.889 -1.385 29.148 1.00 75.88 168 LYS A N 1
ATOM 1328 C CA . LYS A 1 168 ? -19.327 -1.716 29.113 1.00 75.88 168 LYS A CA 1
ATOM 1329 C C . LYS A 1 168 ? -19.573 -3.192 28.810 1.00 75.88 168 LYS A C 1
ATOM 1331 O O . LYS A 1 168 ? -20.433 -3.799 29.448 1.00 75.88 168 LYS A O 1
ATOM 1336 N N . SER A 1 169 ? -18.772 -3.794 27.924 1.00 76.75 169 SER A N 1
ATOM 1337 C CA . SER A 1 169 ? -18.887 -5.226 27.614 1.00 76.75 169 SER A CA 1
ATOM 1338 C C . SER A 1 169 ? -18.728 -6.109 28.858 1.00 76.75 169 SER A C 1
ATOM 1340 O O . SER A 1 169 ? -19.439 -7.103 29.009 1.00 76.75 169 SER A O 1
ATOM 1342 N N . VAL A 1 170 ? -17.843 -5.728 29.790 1.00 80.88 170 VAL A N 1
ATOM 1343 C CA . VAL A 1 170 ? -17.628 -6.455 31.050 1.00 80.88 170 VAL A CA 1
ATOM 1344 C C . VAL A 1 170 ? -18.871 -6.364 31.931 1.00 80.88 170 VAL A C 1
ATOM 1346 O O . VAL A 1 170 ? -19.355 -7.391 32.408 1.00 80.88 170 VAL A O 1
ATOM 1349 N N . ALA A 1 171 ? -19.424 -5.161 32.101 1.00 79.88 171 ALA A N 1
ATOM 1350 C CA . ALA A 1 171 ? -20.625 -4.940 32.904 1.00 79.88 171 ALA A CA 1
ATOM 1351 C C . ALA A 1 171 ? -21.842 -5.707 32.354 1.00 79.88 171 ALA A C 1
ATOM 1353 O O . ALA A 1 171 ? -22.582 -6.342 33.109 1.00 79.88 171 ALA A O 1
ATOM 1354 N N . GLU A 1 172 ? -22.022 -5.720 31.035 1.00 77.62 172 GLU A N 1
ATOM 1355 C CA . GLU A 1 172 ? -23.135 -6.424 30.394 1.00 77.62 172 GLU A CA 1
ATOM 1356 C C . GLU A 1 172 ? -22.984 -7.951 30.462 1.00 77.62 172 GLU A C 1
ATOM 1358 O O . GLU A 1 172 ? -23.959 -8.689 30.639 1.00 77.62 172 GLU A O 1
ATOM 1363 N N . LYS A 1 173 ? -21.744 -8.448 30.408 1.00 79.25 173 LYS A N 1
ATOM 1364 C CA . LYS A 1 173 ? -21.440 -9.873 30.580 1.00 79.25 173 LYS A CA 1
ATOM 1365 C C . LYS A 1 173 ? -21.667 -10.342 32.016 1.00 79.25 173 LYS A C 1
ATOM 1367 O O . LYS A 1 173 ? -22.119 -11.473 32.204 1.00 79.25 173 LYS A O 1
ATOM 1372 N N . ILE A 1 174 ? -21.397 -9.482 33.003 1.00 82.06 17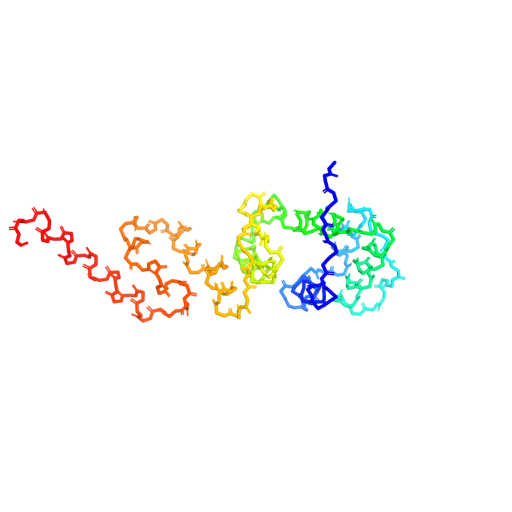4 ILE A N 1
ATOM 1373 C CA . ILE A 1 174 ? -21.766 -9.720 34.403 1.00 82.06 174 ILE A CA 1
ATOM 1374 C C . ILE A 1 174 ? -23.287 -9.838 34.500 1.00 82.06 174 ILE A C 1
ATOM 1376 O O . ILE A 1 174 ? -23.748 -10.908 34.883 1.00 82.06 174 ILE A O 1
ATOM 1380 N N . ARG A 1 175 ? -24.058 -8.844 34.029 1.00 83.50 175 ARG A N 1
ATOM 1381 C CA . ARG A 1 175 ? -25.537 -8.892 34.029 1.00 83.50 175 ARG A CA 1
ATOM 1382 C C . ARG A 1 175 ? -26.099 -10.184 33.444 1.00 83.50 175 ARG A C 1
ATOM 1384 O O . ARG A 1 175 ? -26.8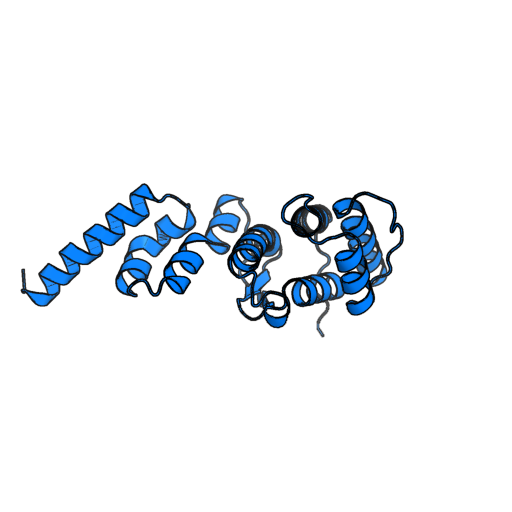59 -10.881 34.110 1.00 83.50 175 ARG A O 1
ATOM 1391 N N . ARG A 1 176 ? -25.660 -10.580 32.240 1.00 81.56 176 ARG A N 1
ATOM 1392 C CA . ARG A 1 176 ? -26.122 -11.831 31.603 1.00 81.56 176 ARG A CA 1
ATOM 1393 C C . ARG A 1 176 ? -25.779 -13.092 32.394 1.00 81.56 176 ARG A C 1
ATOM 1395 O O . ARG A 1 176 ? -26.534 -14.056 32.322 1.00 81.56 176 ARG A O 1
ATOM 1402 N N . LYS A 1 177 ? -24.632 -13.131 33.080 1.00 82.12 177 LYS A N 1
ATOM 1403 C CA . LYS A 1 177 ? -24.207 -14.300 33.869 1.00 82.12 177 LYS A CA 1
ATOM 1404 C C . LYS A 1 177 ? -24.846 -14.340 35.253 1.00 82.12 177 LYS A C 1
ATOM 1406 O O . LYS A 1 177 ? -25.032 -15.432 35.778 1.00 82.12 177 LYS A O 1
ATOM 1411 N N . THR A 1 178 ? -25.155 -13.186 35.836 1.00 82.50 178 THR A N 1
ATOM 1412 C CA . THR A 1 178 ? -25.730 -13.076 37.182 1.00 82.50 178 THR A CA 1
ATOM 1413 C C . THR A 1 178 ? -27.251 -12.937 37.180 1.00 82.50 178 THR A C 1
ATOM 1415 O O . THR A 1 178 ? -27.850 -13.046 38.241 1.00 82.50 178 THR A O 1
ATOM 1418 N N . GLY A 1 179 ? -27.877 -12.698 36.021 1.00 71.38 179 GLY A N 1
ATOM 1419 C CA . GLY A 1 179 ? -29.319 -12.452 35.909 1.00 71.38 179 GLY A CA 1
ATOM 1420 C C . GLY A 1 179 ? -29.760 -11.099 36.478 1.00 71.38 179 GLY A C 1
ATOM 1421 O O . GLY A 1 179 ? -30.919 -10.964 36.861 1.00 71.38 179 GLY A O 1
ATOM 1422 N N . LEU A 1 180 ? -28.829 -10.137 36.566 1.00 63.84 180 LEU A N 1
ATOM 1423 C CA . LEU A 1 180 ? -29.074 -8.760 37.022 1.00 63.84 180 LEU A CA 1
ATOM 1424 C C . LEU A 1 180 ? -29.482 -7.840 35.868 1.00 63.84 180 LEU A C 1
ATOM 1426 O O . LEU A 1 180 ? -29.003 -8.072 34.733 1.00 63.84 180 LEU A O 1
#